Protein AF-A0A7Y1ZMN7-F1 (afdb_monomer)

pLDDT: mean 81.56, std 16.15, range [41.34, 95.5]

Radius of gyration: 17.52 Å; Cα contacts (8 Å, |Δi|>4): 46; chains: 1; bounding box: 32×39×45 Å

Mean predicted aligned error: 9.89 Å

Solvent-accessible surface area (backbone atoms only — not comparable to full-atom values): 4542 Å² total; per-residue (Å²): 135,80,79,82,71,94,72,75,72,67,76,70,74,68,66,42,80,47,72,45,63,57,96,89,47,96,60,67,78,46,79,44,82,36,84,54,62,86,87,60,49,70,69,58,55,52,50,53,53,53,53,51,49,53,52,53,49,53,52,51,52,53,56,63,74,57,64,84,122

Structure (mmCIF, N/CA/C/O backbone):
data_AF-A0A7Y1ZMN7-F1
#
_entry.id   AF-A0A7Y1ZMN7-F1
#
loop_
_atom_site.group_PDB
_atom_site.id
_atom_site.type_symbol
_atom_site.label_atom_id
_atom_site.label_alt_id
_atom_site.label_comp_id
_atom_site.label_asym_id
_atom_site.label_entity_id
_atom_site.label_seq_id
_atom_site.pdbx_PDB_ins_code
_atom_site.Cartn_x
_atom_site.Cartn_y
_atom_site.Cartn_z
_atom_site.occupancy
_atom_site.B_iso_or_equiv
_atom_site.auth_seq_id
_atom_site.auth_comp_id
_atom_site.auth_asym_id
_atom_site.auth_atom_id
_atom_site.pdbx_PDB_model_num
ATOM 1 N N . MET A 1 1 ? -15.011 21.886 -30.957 1.00 43.00 1 MET A N 1
ATOM 2 C CA . MET A 1 1 ? -14.097 21.171 -30.040 1.00 43.00 1 MET A CA 1
ATOM 3 C C . MET A 1 1 ? -14.463 19.699 -30.111 1.00 43.00 1 MET A C 1
ATOM 5 O O . MET A 1 1 ? -15.544 19.347 -29.664 1.00 43.00 1 MET A O 1
ATOM 9 N N . ALA A 1 2 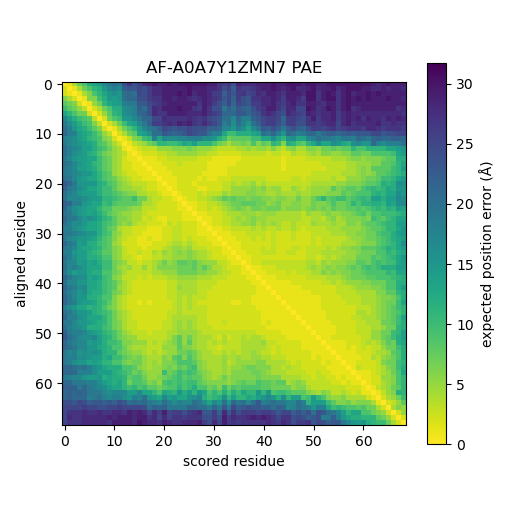? -13.664 18.877 -30.793 1.00 41.34 2 ALA A N 1
ATOM 10 C CA . ALA A 1 2 ? -13.960 17.451 -30.932 1.00 41.34 2 ALA A CA 1
ATOM 11 C C . ALA A 1 2 ? -13.852 16.748 -29.561 1.00 41.34 2 ALA A C 1
ATOM 13 O O . ALA A 1 2 ? -12.977 17.123 -28.771 1.00 41.34 2 ALA A O 1
ATOM 14 N N . PRO A 1 3 ? -14.716 15.763 -29.256 1.00 50.47 3 PRO A N 1
ATOM 15 C CA . PRO A 1 3 ? -14.589 14.967 -28.041 1.00 50.47 3 PRO A CA 1
ATOM 16 C C . PRO A 1 3 ? -13.229 14.259 -28.066 1.00 50.47 3 PRO A C 1
ATOM 18 O O . PRO A 1 3 ? -12.835 13.692 -29.084 1.00 50.47 3 PRO A O 1
ATOM 21 N N . LYS A 1 4 ? -12.471 14.349 -26.967 1.00 62.31 4 LYS A N 1
ATOM 22 C CA . LYS A 1 4 ? -11.164 13.690 -26.842 1.00 62.31 4 LYS A CA 1
ATOM 23 C C . LYS A 1 4 ? -11.367 12.180 -26.961 1.00 62.31 4 LYS A C 1
ATOM 25 O O . LYS A 1 4 ? -11.822 11.540 -26.020 1.00 62.31 4 LYS A O 1
ATOM 30 N N . ASN A 1 5 ? -11.028 11.636 -28.125 1.00 54.59 5 ASN A N 1
ATOM 31 C CA . ASN A 1 5 ? -10.998 10.206 -28.393 1.00 54.59 5 ASN A CA 1
ATOM 32 C C . ASN A 1 5 ? -10.168 9.492 -27.314 1.00 54.59 5 ASN A C 1
ATOM 34 O O . ASN A 1 5 ? -8.975 9.742 -27.169 1.00 54.59 5 ASN A O 1
ATOM 38 N N . HIS A 1 6 ? -10.789 8.564 -26.588 1.00 55.19 6 HIS A N 1
ATOM 39 C CA . HIS A 1 6 ? -10.163 7.735 -25.548 1.00 55.19 6 HIS A CA 1
ATOM 40 C C . HIS A 1 6 ? -9.229 6.636 -26.106 1.00 55.19 6 HIS A C 1
ATOM 42 O O . HIS A 1 6 ? -8.842 5.732 -25.372 1.00 55.19 6 HIS A O 1
ATOM 48 N N . LEU A 1 7 ? -8.903 6.685 -27.403 1.00 52.91 7 LEU A N 1
ATOM 49 C CA . LEU A 1 7 ? -8.305 5.586 -28.174 1.00 52.91 7 LEU A CA 1
ATOM 50 C C . LEU A 1 7 ? -6.891 5.870 -28.699 1.00 52.91 7 LEU A C 1
ATOM 52 O O . LEU A 1 7 ? -6.303 5.000 -29.334 1.00 52.91 7 LEU A O 1
ATOM 56 N N . SER A 1 8 ? -6.297 7.034 -28.422 1.00 51.47 8 SER A N 1
ATOM 57 C CA . SER A 1 8 ? -4.851 7.197 -28.599 1.00 51.47 8 SER A CA 1
ATOM 58 C C . SER A 1 8 ? -4.150 6.566 -27.399 1.00 51.47 8 SER A C 1
ATOM 60 O O . SER A 1 8 ? -3.803 7.240 -26.430 1.00 51.47 8 SER A O 1
ATOM 62 N N . ALA A 1 9 ? -4.006 5.245 -27.446 1.00 55.41 9 ALA A N 1
ATOM 63 C CA . ALA A 1 9 ? -3.101 4.491 -26.598 1.00 55.41 9 ALA A CA 1
ATOM 64 C C . ALA A 1 9 ? -1.646 4.844 -26.960 1.00 55.41 9 ALA A C 1
ATOM 66 O O . ALA A 1 9 ? -0.885 3.997 -27.416 1.00 55.41 9 ALA A O 1
ATOM 67 N N . GLU A 1 10 ? -1.235 6.100 -26.751 1.00 57.06 10 GLU A N 1
ATOM 68 C CA . GLU A 1 10 ? 0.122 6.306 -26.249 1.00 57.06 10 GLU A CA 1
ATOM 69 C C . GLU A 1 10 ? 0.194 5.396 -25.025 1.00 57.06 10 GLU A C 1
ATOM 71 O O . GLU A 1 10 ? -0.628 5.565 -24.120 1.00 57.06 10 GLU A O 1
ATOM 76 N N . LEU A 1 11 ? 1.004 4.330 -25.091 1.00 59.31 11 LEU A N 1
ATOM 77 C CA . LEU A 1 11 ? 1.082 3.303 -24.055 1.00 59.31 11 LEU A CA 1
ATOM 78 C C . LEU A 1 11 ? 1.121 4.010 -22.705 1.00 59.31 11 LEU A C 1
ATOM 80 O O . LEU A 1 11 ? 2.123 4.642 -22.377 1.00 59.31 11 LEU A O 1
ATOM 84 N N . ARG A 1 12 ? 0.005 3.973 -21.962 1.00 65.00 12 ARG A N 1
ATOM 85 C CA . ARG A 1 12 ? -0.019 4.561 -20.626 1.00 65.00 12 ARG A CA 1
ATOM 86 C C . ARG A 1 12 ? 1.124 3.903 -19.879 1.00 65.00 12 ARG A C 1
ATOM 88 O O . ARG A 1 12 ? 1.223 2.676 -19.904 1.00 65.00 12 ARG A O 1
ATOM 95 N N . GLU A 1 13 ? 1.980 4.719 -19.277 1.00 74.94 13 GLU A N 1
ATOM 96 C CA . GLU A 1 13 ? 3.089 4.222 -18.472 1.00 74.94 13 GLU A CA 1
ATOM 97 C C . GLU A 1 13 ? 2.567 3.157 -17.507 1.00 74.94 13 GLU A C 1
ATOM 99 O O . GLU A 1 13 ? 1.478 3.324 -16.948 1.00 74.94 13 GLU A O 1
ATOM 104 N N . GLU A 1 14 ? 3.305 2.059 -17.341 1.00 83.25 14 GLU A N 1
ATOM 105 C CA . GLU A 1 14 ? 2.888 0.949 -16.485 1.00 83.25 14 GLU A CA 1
ATOM 106 C C . GLU A 1 14 ? 2.482 1.466 -15.098 1.00 83.25 14 GLU A C 1
ATOM 108 O O . GLU A 1 14 ? 3.212 2.222 -14.458 1.00 83.25 14 GLU A O 1
ATOM 113 N N . GLN A 1 15 ? 1.283 1.088 -14.653 1.00 90.62 15 GLN A N 1
ATOM 114 C CA . GLN A 1 15 ? 0.735 1.498 -13.362 1.00 90.62 15 GLN A CA 1
ATOM 115 C C . GLN A 1 15 ? 0.581 0.284 -12.454 1.00 90.62 15 GLN A C 1
ATOM 117 O O . GLN A 1 15 ? 0.235 -0.812 -12.898 1.00 90.62 15 GLN A O 1
ATOM 122 N N . TRP A 1 16 ? 0.739 0.507 -11.155 1.00 93.62 16 TRP A N 1
ATOM 123 C CA . TRP A 1 16 ? 0.506 -0.502 -10.132 1.00 93.62 16 TRP A CA 1
ATOM 124 C C . TRP A 1 16 ? -0.863 -0.326 -9.493 1.00 93.62 16 TRP A C 1
ATOM 126 O O . TRP A 1 16 ? -1.166 0.737 -8.952 1.00 93.62 16 TRP A O 1
ATOM 136 N N . LEU A 1 17 ? -1.661 -1.392 -9.484 1.00 93.19 17 LEU A N 1
ATOM 137 C CA . LEU A 1 17 ? -2.855 -1.487 -8.651 1.00 93.19 17 LEU A CA 1
ATOM 138 C C . LEU A 1 17 ? -2.512 -2.257 -7.373 1.00 93.19 17 LEU A C 1
ATOM 140 O O . LEU A 1 17 ? -2.139 -3.429 -7.414 1.00 93.19 17 LEU A O 1
ATOM 144 N N . VAL A 1 18 ? -2.636 -1.588 -6.232 1.00 93.88 18 VAL A N 1
ATOM 145 C CA . VAL A 1 18 ? -2.489 -2.185 -4.904 1.00 93.88 18 VAL A CA 1
ATOM 146 C C . VAL A 1 18 ? -3.879 -2.447 -4.352 1.00 93.88 18 VAL A C 1
ATOM 148 O O . VAL A 1 18 ? -4.694 -1.532 -4.274 1.00 93.88 18 VAL A O 1
ATOM 151 N N . ILE A 1 19 ? -4.126 -3.689 -3.953 1.00 94.00 19 ILE A N 1
ATOM 152 C CA . ILE A 1 19 ? -5.392 -4.126 -3.371 1.00 94.00 19 ILE A CA 1
ATOM 153 C C . ILE A 1 19 ? -5.104 -4.623 -1.958 1.00 94.00 19 ILE A C 1
ATOM 155 O O . ILE A 1 19 ? -4.258 -5.501 -1.768 1.00 94.00 19 ILE A O 1
ATOM 159 N N . GLU A 1 20 ? -5.781 -4.052 -0.967 1.00 92.56 20 GLU A N 1
ATOM 160 C CA . GLU A 1 20 ? -5.785 -4.604 0.386 1.00 92.56 20 GLU A CA 1
ATOM 161 C C . GLU A 1 20 ? -6.942 -5.584 0.520 1.00 92.56 20 GLU A C 1
ATOM 163 O O . GLU A 1 20 ? -8.111 -5.205 0.456 1.00 92.56 20 GLU A O 1
ATOM 168 N N . TRP A 1 21 ? -6.589 -6.850 0.725 1.00 95.19 21 TRP A N 1
ATOM 169 C CA . TRP A 1 21 ? -7.544 -7.932 0.894 1.00 95.19 21 TRP A CA 1
ATOM 170 C C . TRP A 1 21 ? -7.293 -8.639 2.232 1.00 95.19 21 TRP A C 1
ATOM 172 O O . TRP A 1 21 ? -6.324 -9.394 2.359 1.00 95.19 21 TRP A O 1
ATOM 182 N N . PRO A 1 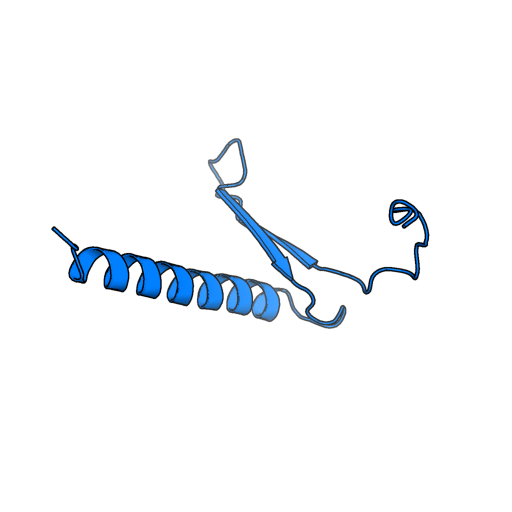22 ? -8.120 -8.375 3.258 1.00 92.62 22 PRO A N 1
ATOM 183 C CA . PRO A 1 22 ? -8.058 -9.095 4.525 1.00 92.62 22 PRO A CA 1
ATOM 184 C C . PRO A 1 22 ? -8.369 -10.583 4.336 1.00 92.62 22 PRO A C 1
ATOM 186 O O . PRO A 1 22 ? -9.247 -10.942 3.562 1.00 92.62 22 PRO A O 1
ATOM 189 N N . GLN A 1 23 ? -7.703 -11.456 5.093 1.00 92.81 23 GLN A N 1
ATOM 190 C CA . GLN A 1 23 ? -7.805 -12.913 4.921 1.00 92.81 23 GLN A CA 1
ATOM 191 C C . GLN A 1 23 ? -9.237 -13.475 5.032 1.00 92.81 23 GLN A C 1
ATOM 193 O O . GLN A 1 23 ? -9.533 -14.496 4.423 1.00 92.81 23 GLN A O 1
ATOM 198 N N . ASN A 1 24 ? -10.114 -12.807 5.784 1.00 93.62 24 ASN A N 1
ATOM 199 C CA . ASN A 1 24 ? -11.486 -13.252 6.047 1.00 93.62 24 ASN A CA 1
ATOM 200 C C . ASN A 1 24 ? -12.546 -12.380 5.351 1.00 93.62 24 ASN A C 1
ATOM 202 O O . ASN A 1 24 ? -13.705 -12.405 5.756 1.00 93.62 24 ASN A O 1
ATOM 206 N N . ALA A 1 25 ? -12.156 -11.555 4.377 1.00 94.19 25 ALA A N 1
ATOM 207 C CA . ALA A 1 25 ? -13.089 -10.695 3.655 1.00 94.19 25 ALA A CA 1
ATOM 208 C C . ALA A 1 25 ? -13.472 -11.324 2.310 1.00 94.19 25 ALA A C 1
ATOM 210 O O . ALA A 1 25 ? -12.599 -11.774 1.567 1.00 94.19 25 ALA A O 1
ATOM 211 N N . GLU A 1 26 ? -14.766 -11.325 1.984 1.00 93.94 26 GLU A N 1
ATOM 212 C CA . GLU A 1 26 ? -15.259 -11.772 0.672 1.00 93.94 26 GLU A CA 1
ATOM 213 C C . GLU A 1 26 ? -14.865 -10.799 -0.449 1.00 93.94 26 GLU A C 1
ATOM 215 O O . GLU A 1 26 ? -14.638 -11.221 -1.580 1.00 93.94 26 GLU A O 1
ATOM 220 N N . GLU A 1 27 ? -14.697 -9.515 -0.119 1.00 94.69 27 GLU A N 1
ATOM 221 C CA . GLU A 1 27 ? -14.295 -8.464 -1.052 1.00 94.69 27 GLU A CA 1
ATOM 222 C C . GLU A 1 27 ? -13.102 -7.652 -0.518 1.00 94.69 27 GLU A C 1
ATOM 224 O O . GLU A 1 27 ? -12.901 -7.555 0.700 1.00 94.69 27 GLU A O 1
ATOM 229 N N . PRO A 1 28 ? 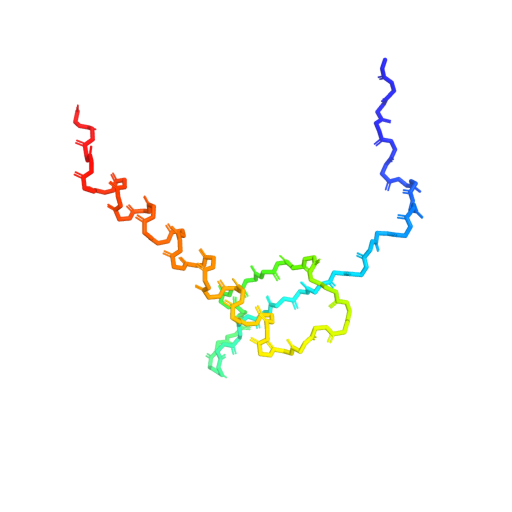-12.295 -7.039 -1.403 1.00 94.19 28 PRO A N 1
ATOM 230 C CA . PRO A 1 28 ? -11.204 -6.179 -0.977 1.00 94.19 28 PRO A CA 1
ATOM 231 C C . PRO A 1 28 ? -11.684 -4.928 -0.249 1.00 94.19 28 PRO A C 1
ATOM 233 O O . PRO A 1 28 ? -12.664 -4.294 -0.637 1.00 94.19 28 PRO A O 1
ATOM 236 N N . LEU A 1 29 ? -10.925 -4.527 0.766 1.00 91.56 29 LEU A N 1
ATOM 237 C CA . LEU A 1 29 ? -11.268 -3.374 1.591 1.00 91.56 29 LEU A CA 1
ATOM 238 C C . LEU A 1 29 ? -10.886 -2.057 0.912 1.00 91.56 29 LEU A C 1
ATOM 240 O O . LEU A 1 29 ? -11.609 -1.073 1.021 1.00 91.56 29 LEU A O 1
ATOM 244 N N . ASN A 1 30 ? -9.740 -2.032 0.227 1.00 90.06 30 ASN A N 1
ATOM 245 C CA . ASN A 1 30 ? -9.185 -0.811 -0.343 1.00 90.06 30 ASN A CA 1
ATOM 246 C C . ASN A 1 30 ? -8.428 -1.066 -1.650 1.00 90.06 30 ASN A C 1
ATOM 248 O O . ASN A 1 30 ? -7.824 -2.123 -1.854 1.00 90.06 30 ASN A O 1
ATOM 252 N N . TYR A 1 31 ? -8.400 -0.032 -2.491 1.00 91.75 31 TYR A N 1
ATOM 253 C CA . TYR A 1 31 ? -7.737 -0.025 -3.790 1.00 91.75 31 TYR A CA 1
ATOM 254 C C . TYR A 1 31 ? -6.927 1.259 -3.955 1.00 91.75 31 TYR A C 1
ATOM 256 O O . TYR A 1 31 ? -7.435 2.356 -3.717 1.00 91.75 31 TYR A O 1
ATOM 264 N N . TRP A 1 32 ? -5.687 1.139 -4.427 1.00 91.69 32 TRP A N 1
ATOM 265 C CA . TRP A 1 32 ? -4.842 2.288 -4.745 1.00 91.69 32 TRP A CA 1
ATOM 266 C C . TRP A 1 32 ? -4.135 2.098 -6.076 1.00 91.69 32 TRP A C 1
ATOM 268 O O . TRP A 1 32 ? -3.450 1.100 -6.289 1.00 91.69 32 TRP A O 1
ATOM 278 N N . LEU A 1 33 ? -4.248 3.100 -6.944 1.00 91.81 33 LEU A N 1
ATOM 279 C CA . LEU A 1 33 ? -3.475 3.176 -8.175 1.00 91.81 33 LEU A CA 1
ATOM 280 C C . LEU A 1 33 ? -2.196 3.983 -7.928 1.00 91.81 33 LEU A C 1
ATOM 282 O O . LEU A 1 33 ? -2.239 5.067 -7.341 1.00 91.81 33 LEU A O 1
ATOM 286 N N . SER A 1 34 ? -1.057 3.457 -8.365 1.00 90.31 34 SER A N 1
ATOM 287 C CA . SER A 1 34 ? 0.251 4.079 -8.195 1.00 90.31 34 SER A CA 1
ATOM 288 C C . SER A 1 34 ? 0.994 4.152 -9.523 1.00 90.31 34 SER A C 1
ATOM 290 O O . SER A 1 34 ? 1.252 3.128 -10.146 1.00 90.31 34 SER A O 1
ATOM 292 N N . GLY A 1 35 ? 1.403 5.364 -9.900 1.00 90.00 35 GLY A N 1
ATOM 293 C CA . GLY A 1 35 ? 2.314 5.615 -11.022 1.00 90.00 35 GLY A CA 1
ATOM 294 C C . GLY A 1 35 ? 3.787 5.496 -10.646 1.00 90.00 35 GLY A C 1
ATOM 295 O O . GLY A 1 35 ? 4.630 6.182 -11.213 1.00 90.00 35 GLY A O 1
ATOM 296 N N . LEU A 1 36 ? 4.105 4.699 -9.624 1.00 90.06 36 LEU A N 1
ATOM 297 C CA . LEU A 1 36 ? 5.491 4.381 -9.309 1.00 90.06 36 LEU A CA 1
ATOM 298 C C . LEU A 1 36 ? 6.092 3.499 -10.408 1.00 90.06 36 LEU A C 1
ATOM 300 O O . LEU A 1 36 ? 5.391 2.711 -11.033 1.00 90.06 36 LEU A O 1
ATOM 304 N N . CYS A 1 37 ? 7.408 3.606 -10.601 1.00 88.31 37 CYS A N 1
ATOM 305 C CA . CYS A 1 37 ? 8.123 2.864 -11.637 1.00 88.31 37 CYS A CA 1
ATOM 306 C C . CYS A 1 37 ? 7.862 1.351 -11.547 1.00 88.31 37 CYS A C 1
ATOM 308 O O . CYS A 1 37 ? 7.721 0.804 -10.451 1.00 88.31 37 CYS A O 1
ATOM 310 N N . ALA A 1 38 ? 7.879 0.659 -12.684 1.00 86.75 38 ALA A N 1
ATOM 311 C CA . ALA A 1 38 ? 7.765 -0.796 -12.779 1.00 86.75 38 ALA A CA 1
ATOM 312 C C . ALA A 1 38 ? 8.819 -1.562 -11.950 1.00 86.75 38 ALA A C 1
ATOM 314 O O . ALA A 1 38 ? 8.582 -2.672 -11.487 1.00 86.75 38 ALA A O 1
ATOM 315 N N . SER A 1 39 ? 9.981 -0.961 -11.683 1.00 90.12 39 SER A N 1
ATOM 316 C CA . SER A 1 39 ? 11.009 -1.552 -10.813 1.00 90.12 39 SER A CA 1
ATOM 317 C C . SER A 1 39 ? 10.714 -1.411 -9.312 1.00 90.12 39 SER A C 1
ATOM 319 O O . SER A 1 39 ? 11.509 -1.849 -8.475 1.00 90.12 39 SER A O 1
ATOM 321 N N . SER A 1 40 ? 9.586 -0.797 -8.943 1.00 92.69 40 SER A N 1
ATOM 322 C CA . SER A 1 40 ? 9.213 -0.570 -7.549 1.00 92.69 40 SER A CA 1
ATOM 323 C C . SER A 1 40 ? 8.876 -1.874 -6.842 1.00 92.69 40 SER A C 1
ATOM 325 O O . SER A 1 40 ? 8.083 -2.695 -7.295 1.00 92.69 40 SER A O 1
ATOM 327 N N . THR A 1 41 ? 9.435 -2.042 -5.653 1.00 94.88 41 THR A N 1
ATOM 328 C CA . THR A 1 41 ? 9.140 -3.190 -4.801 1.00 94.88 41 THR A CA 1
ATOM 329 C C . THR A 1 41 ? 7.743 -3.082 -4.189 1.00 94.88 41 THR A C 1
ATOM 331 O O . THR A 1 41 ? 7.247 -1.994 -3.882 1.00 94.88 41 THR A O 1
ATOM 334 N N . ARG A 1 42 ? 7.141 -4.231 -3.859 1.00 92.56 42 ARG A N 1
ATOM 335 C CA . ARG A 1 42 ? 5.861 -4.290 -3.129 1.00 92.56 42 ARG A CA 1
ATOM 336 C C . ARG A 1 42 ? 5.867 -3.447 -1.845 1.00 92.56 42 ARG A C 1
ATOM 338 O O . ARG A 1 42 ? 4.884 -2.780 -1.539 1.00 92.56 42 ARG A O 1
ATOM 345 N N . LYS A 1 43 ? 6.978 -3.446 -1.097 1.00 95.12 43 LYS A N 1
ATOM 346 C CA . LYS A 1 43 ? 7.117 -2.646 0.133 1.00 95.12 43 LYS A CA 1
ATOM 347 C C . LYS A 1 43 ? 7.000 -1.144 -0.145 1.00 95.12 43 LYS A C 1
ATOM 349 O O . LYS A 1 43 ? 6.380 -0.442 0.649 1.00 95.12 43 LYS A O 1
ATOM 354 N N . GLN A 1 44 ? 7.561 -0.657 -1.254 1.00 95.50 44 GLN A N 1
ATOM 355 C CA . GLN A 1 44 ? 7.448 0.749 -1.657 1.00 95.50 44 GLN A CA 1
ATOM 356 C C . GLN A 1 44 ? 6.007 1.106 -2.033 1.00 95.50 44 GLN A C 1
ATOM 358 O O . GLN A 1 44 ? 5.504 2.120 -1.556 1.00 95.50 44 GLN A O 1
ATOM 363 N N . LEU A 1 45 ? 5.321 0.24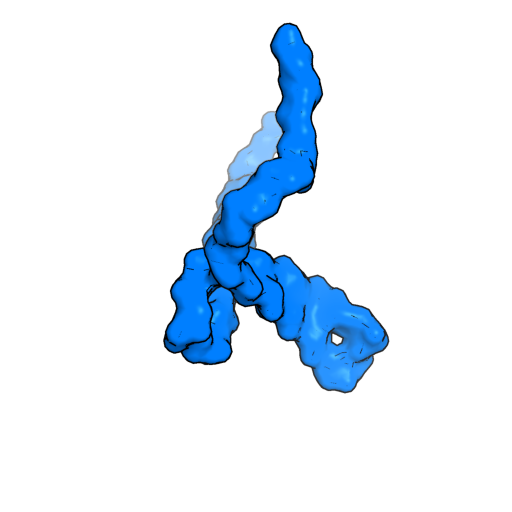4 -2.790 1.00 94.81 45 LEU A N 1
ATOM 364 C CA . LEU A 1 45 ? 3.913 0.439 -3.158 1.00 94.81 45 LEU A CA 1
ATOM 365 C C . LEU A 1 45 ? 3.010 0.534 -1.915 1.00 94.81 45 LEU A C 1
ATOM 367 O O . LEU A 1 45 ? 2.254 1.494 -1.763 1.00 94.81 45 LEU A O 1
ATOM 371 N N . ILE A 1 46 ? 3.154 -0.406 -0.972 1.00 93.94 46 ILE A N 1
ATOM 372 C CA . ILE A 1 46 ? 2.393 -0.411 0.290 1.00 93.94 46 ILE A CA 1
ATOM 373 C C . ILE A 1 46 ? 2.715 0.827 1.135 1.00 93.94 46 ILE A C 1
ATOM 375 O O . ILE A 1 46 ? 1.814 1.442 1.704 1.00 93.94 46 ILE A O 1
ATOM 379 N N . LYS A 1 47 ? 3.995 1.213 1.230 1.00 95.00 47 LYS A N 1
ATOM 380 C CA . LYS A 1 47 ? 4.405 2.408 1.980 1.00 95.00 47 LYS A CA 1
ATOM 381 C C . LYS A 1 47 ? 3.736 3.664 1.420 1.00 95.00 47 LYS A C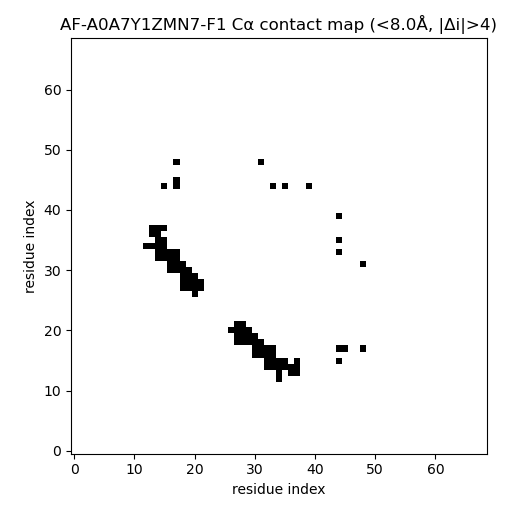 1
ATOM 383 O O . LYS A 1 47 ? 3.211 4.456 2.200 1.00 95.00 47 LYS A O 1
ATOM 388 N N . SER A 1 48 ? 3.720 3.823 0.098 1.00 93.69 48 SER A N 1
ATOM 389 C CA . SER A 1 48 ? 3.061 4.950 -0.570 1.00 93.69 48 SER A CA 1
ATOM 390 C C . SER A 1 48 ? 1.557 4.982 -0.294 1.00 93.69 48 SER A C 1
ATOM 392 O O . SER A 1 48 ? 1.037 6.036 0.073 1.00 93.69 48 SER A O 1
ATOM 394 N N . ALA A 1 49 ? 0.875 3.834 -0.375 1.00 91.31 49 ALA A N 1
ATOM 395 C CA . ALA A 1 49 ? -0.549 3.729 -0.046 1.00 91.31 49 ALA A CA 1
ATOM 396 C C . ALA A 1 49 ? -0.839 4.139 1.412 1.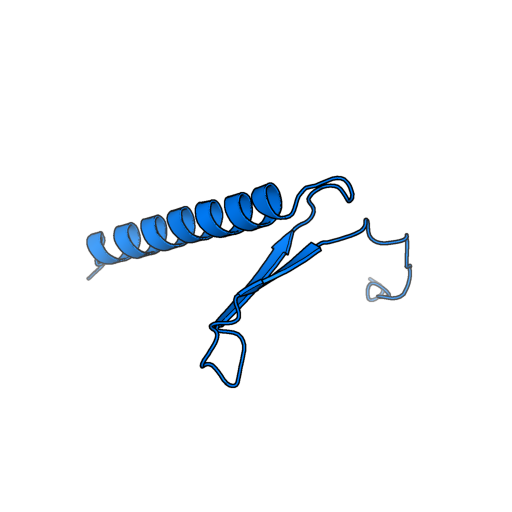00 91.31 49 ALA A C 1
ATOM 398 O O . ALA A 1 49 ? -1.716 4.964 1.668 1.00 91.31 49 ALA A O 1
ATOM 399 N N . LYS A 1 50 ? -0.043 3.652 2.374 1.00 91.44 50 LYS A N 1
ATOM 400 C CA . LYS A 1 50 ? -0.212 3.979 3.803 1.00 91.44 50 LYS A CA 1
ATOM 401 C C . LYS A 1 50 ? 0.060 5.447 4.133 1.00 91.44 50 LYS A C 1
ATOM 403 O O . LYS A 1 50 ? -0.650 6.025 4.952 1.00 91.44 50 LYS A O 1
ATOM 408 N N . ILE A 1 51 ? 1.081 6.056 3.524 1.00 92.81 51 ILE A N 1
ATOM 409 C CA . ILE A 1 51 ? 1.369 7.487 3.720 1.00 92.81 51 ILE A 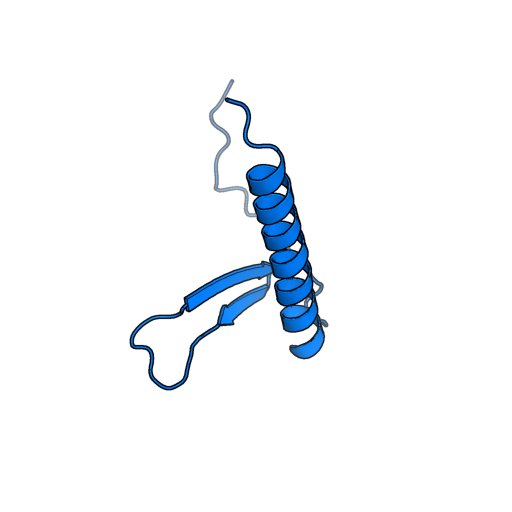CA 1
ATOM 410 C C . ILE A 1 51 ? 0.200 8.327 3.207 1.00 92.81 51 ILE A C 1
ATOM 412 O O . ILE A 1 51 ? -0.240 9.237 3.908 1.00 92.81 51 ILE A O 1
ATOM 416 N N . ARG A 1 52 ? -0.333 7.996 2.025 1.00 89.44 52 ARG A N 1
ATOM 417 C CA . ARG A 1 52 ? -1.498 8.684 1.467 1.00 89.44 52 ARG A CA 1
ATOM 418 C C . ARG A 1 52 ? -2.707 8.578 2.391 1.00 89.44 52 ARG A C 1
ATOM 420 O O . ARG A 1 52 ? -3.304 9.602 2.705 1.00 89.44 52 ARG A O 1
ATOM 427 N N . TRP A 1 53 ? -2.999 7.375 2.886 1.00 87.56 53 TRP A N 1
ATOM 428 C CA . TRP A 1 53 ? -4.082 7.167 3.845 1.00 87.56 53 TRP A CA 1
ATOM 429 C C . TRP A 1 53 ? -3.904 8.033 5.096 1.00 87.56 53 TRP A C 1
ATOM 431 O O . TRP A 1 53 ? -4.840 8.704 5.511 1.00 87.56 53 TRP A O 1
ATOM 441 N N . ARG A 1 54 ? -2.689 8.113 5.656 1.00 90.69 54 ARG A N 1
ATOM 442 C CA . ARG A 1 54 ? -2.417 8.963 6.827 1.00 90.69 54 ARG A CA 1
ATOM 443 C C . ARG A 1 54 ? -2.662 10.452 6.555 1.00 90.69 54 ARG A C 1
ATOM 445 O O . ARG A 1 54 ? -3.148 11.148 7.438 1.00 90.69 54 ARG A O 1
ATOM 452 N N . ILE A 1 55 ? -2.336 10.940 5.357 1.00 89.75 55 ILE A N 1
ATOM 453 C CA . ILE A 1 55 ? -2.601 12.332 4.956 1.00 89.75 55 ILE A CA 1
ATOM 454 C C . ILE A 1 55 ? -4.107 12.572 4.810 1.00 89.75 55 ILE A C 1
ATOM 456 O O . ILE A 1 55 ? -4.618 13.576 5.300 1.00 89.75 55 ILE A O 1
ATOM 460 N N . GLU A 1 56 ? -4.820 11.651 4.161 1.00 87.62 56 GLU A N 1
ATOM 461 C CA . GLU A 1 56 ? -6.275 11.731 4.006 1.00 87.62 56 GLU A CA 1
ATOM 462 C C . GLU A 1 56 ? -6.977 11.711 5.369 1.00 87.62 56 GLU A C 1
ATOM 464 O O . GLU A 1 56 ? -7.837 12.555 5.612 1.00 87.62 56 GLU A O 1
ATOM 469 N N . GLN A 1 57 ? -6.560 10.828 6.283 1.00 86.44 57 GLN A N 1
ATOM 470 C CA . GLN A 1 57 ? -7.065 10.799 7.658 1.00 86.44 57 GLN A CA 1
ATOM 471 C C . GLN A 1 57 ? -6.766 12.102 8.402 1.00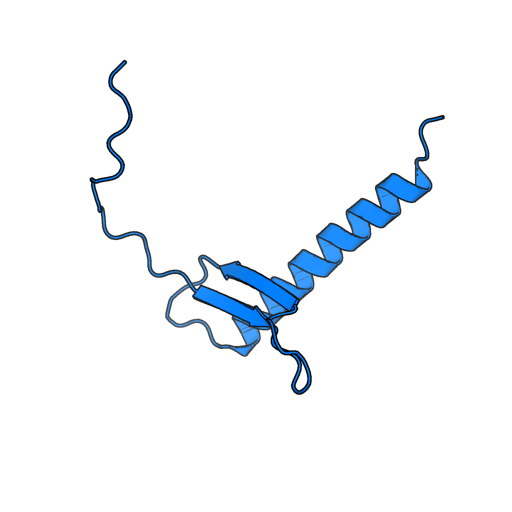 86.44 57 GLN A C 1
ATOM 473 O O . GLN A 1 57 ? -7.688 12.706 8.939 1.00 86.44 57 GLN A O 1
ATOM 478 N N . GLY A 1 58 ? -5.528 12.605 8.344 1.00 89.00 58 GLY A N 1
ATOM 479 C CA . GLY A 1 58 ? -5.176 13.880 8.976 1.00 89.00 58 GLY A CA 1
ATOM 480 C C . GLY A 1 58 ? -5.998 15.061 8.445 1.00 89.00 58 GLY A C 1
ATOM 481 O O . GLY A 1 58 ? -6.345 15.967 9.195 1.00 89.00 58 GLY A O 1
ATOM 482 N N . TYR A 1 59 ? -6.384 15.044 7.166 1.00 87.12 59 TYR A N 1
ATOM 483 C CA . TYR A 1 59 ? -7.277 16.057 6.601 1.00 87.12 59 TYR A CA 1
ATOM 484 C C . TYR A 1 59 ? -8.735 15.906 7.062 1.00 87.12 59 TYR A C 1
ATOM 486 O O . TYR A 1 59 ? -9.420 16.912 7.255 1.00 87.12 59 TYR A O 1
ATOM 494 N N . GLN A 1 60 ? -9.223 14.675 7.248 1.00 82.44 60 GLN A N 1
ATOM 495 C CA . GLN A 1 60 ? -10.556 14.427 7.812 1.00 82.44 60 GLN A CA 1
ATOM 496 C C . GLN A 1 60 ? -10.633 14.843 9.283 1.00 82.44 60 GLN A C 1
ATOM 498 O O . GLN A 1 60 ? -11.610 15.476 9.680 1.00 82.44 60 GLN A O 1
ATOM 503 N N . GLU A 1 61 ? -9.595 14.549 10.066 1.00 84.00 61 GLU A N 1
ATOM 504 C CA . GLU A 1 61 ? -9.460 14.992 11.457 1.00 84.00 61 GLU A CA 1
ATOM 505 C C . GLU A 1 61 ? -9.452 16.521 11.539 1.00 84.00 61 GLU A C 1
ATOM 507 O O . GLU A 1 61 ? -10.272 17.101 12.250 1.00 84.00 61 GLU A O 1
ATOM 512 N N . LEU A 1 62 ? -8.633 17.186 10.714 1.00 84.62 62 LEU A N 1
ATOM 513 C CA . LEU A 1 62 ? -8.590 18.647 10.640 1.00 84.62 62 LEU A CA 1
ATOM 514 C C . LEU A 1 62 ? -9.975 19.231 10.314 1.00 84.62 62 LEU A C 1
ATOM 516 O O . LEU A 1 62 ? -10.455 20.140 10.986 1.00 84.62 62 LEU A O 1
ATOM 520 N N . LYS A 1 63 ? -10.672 18.680 9.314 1.00 77.81 63 LYS A N 1
ATOM 521 C CA . LYS A 1 63 ? -12.039 19.103 8.969 1.00 77.81 63 LYS A CA 1
ATOM 522 C C . LYS A 1 63 ? -13.043 18.885 10.101 1.00 77.81 63 LYS A C 1
ATOM 524 O O . LYS A 1 63 ? -13.955 19.699 10.246 1.00 77.81 63 LYS A O 1
ATOM 529 N N . GLN A 1 64 ? -12.903 17.809 10.874 1.00 71.19 64 GLN A N 1
ATOM 530 C CA . GLN A 1 64 ? -13.770 17.544 12.022 1.00 71.19 64 GLN A CA 1
ATOM 531 C C . GLN A 1 64 ? -13.499 18.484 13.195 1.00 71.19 64 GLN A C 1
ATOM 533 O O . GLN A 1 64 ? -14.453 18.849 13.878 1.00 71.19 64 GLN A O 1
ATOM 538 N N . GLU A 1 65 ? -12.256 18.907 13.426 1.00 68.44 65 GLU A N 1
ATOM 539 C CA . GLU A 1 65 ? -11.936 19.901 14.460 1.00 68.44 65 GLU A CA 1
ATOM 540 C C . GLU A 1 65 ? -12.479 21.291 14.106 1.00 68.44 65 GLU A C 1
ATOM 542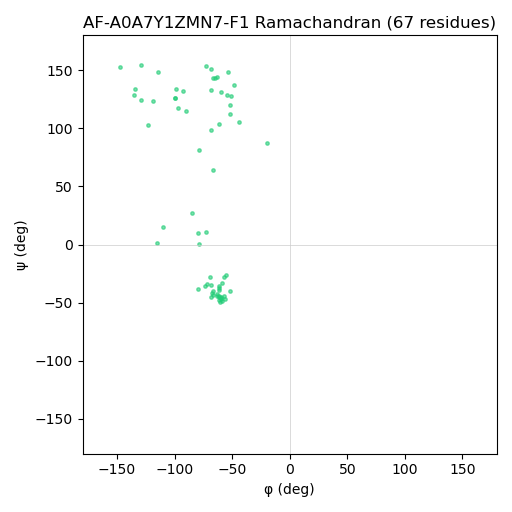 O O . GLU A 1 65 ? -12.966 22.011 14.977 1.00 68.44 65 GLU A O 1
ATOM 547 N N . PHE A 1 66 ? -12.489 21.644 12.820 1.00 61.75 66 PHE A N 1
ATOM 548 C CA . PHE A 1 66 ? -12.928 22.959 12.356 1.00 61.75 66 PHE A CA 1
ATOM 549 C C . PHE A 1 66 ? -14.444 23.161 12.253 1.00 61.75 66 PHE A C 1
ATOM 551 O O . PHE A 1 66 ? -14.804 24.191 11.693 1.00 61.75 66 PHE A O 1
ATOM 558 N N . LYS A 1 67 ? -15.308 22.247 12.758 1.00 55.34 67 LYS A N 1
ATOM 559 C CA . LYS A 1 67 ? -16.796 22.295 12.675 1.00 55.34 67 LYS A CA 1
ATOM 560 C C . LYS A 1 67 ? -17.326 23.710 12.388 1.00 55.34 67 LYS A C 1
ATOM 562 O O . LYS A 1 67 ? -17.630 24.454 13.320 1.00 55.34 67 LYS A O 1
ATOM 567 N N . LEU A 1 68 ? -17.435 24.073 11.105 1.00 56.41 68 LEU A N 1
ATOM 568 C CA . LEU A 1 68 ? -18.102 25.300 10.689 1.00 56.41 68 LEU A CA 1
ATOM 569 C C . LEU A 1 68 ? -19.576 25.068 11.016 1.00 56.41 68 LEU A C 1
ATOM 571 O O . LEU A 1 68 ? -20.259 24.321 10.316 1.00 56.41 68 LEU A O 1
ATOM 575 N N . LYS A 1 69 ? -19.996 25.598 12.166 1.00 46.31 69 LYS A N 1
ATOM 576 C CA . LYS A 1 69 ? -21.401 25.809 12.502 1.00 46.31 69 LYS A CA 1
ATOM 577 C C . LYS A 1 69 ? -21.939 26.987 11.708 1.00 46.31 69 LYS A C 1
ATOM 579 O O . LYS A 1 69 ? -21.167 27.951 11.511 1.00 46.31 69 LYS A O 1
#

Secondary structure (DSSP, 8-state):
-----TT----PPP-EEEEE--TT-SS-SEEEEE---TT--HHHHHHHHHHHHHHHHHHHHHHHHT---

Sequence (69 aa):
MAPKNHLSAELREEQWLVIEWPQNAEEPLNYWLSGLCASSTRKQLIKSAKIRWRIEQGYQELKQEFKLK

Foldseek 3Di:
DDDPPPPPPPPDADKDKDFADDPPDPDTPDIDIGPDHPPDDPVRVVVVVVVVVVVVVVVVVVVVVVPPD